Protein AF-A0A087TS13-F1 (afdb_monomer_lite)

Secondary structure (DSSP, 8-state):
--TT-PPPHHHHTGGGEETTEE-HHHHHHHHHHHHHHHHHHHHHHHT-S-HHHHHHHH---HHHHHHHHHHTT---

Structure (mmCIF, N/CA/C/O backbone):
data_AF-A0A087TS13-F1
#
_e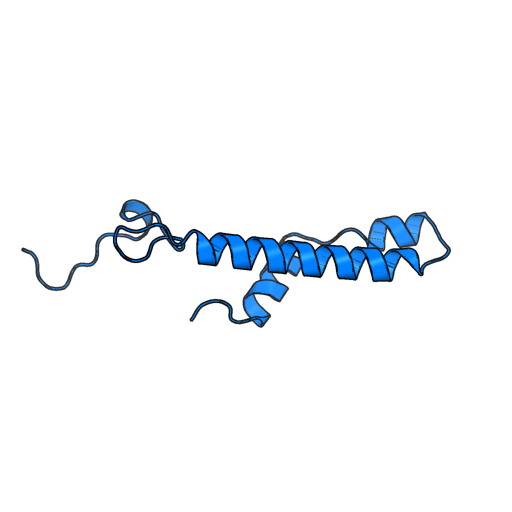ntry.id   AF-A0A087TS13-F1
#
loop_
_atom_site.group_PDB
_atom_site.id
_atom_site.type_symbol
_atom_site.label_atom_id
_atom_site.label_alt_id
_atom_site.label_comp_id
_atom_site.label_asym_id
_atom_site.label_entity_id
_atom_site.label_seq_id
_atom_site.pdbx_PDB_ins_code
_atom_site.Cartn_x
_atom_site.Cartn_y
_atom_site.Cartn_z
_atom_site.occupancy
_atom_site.B_iso_or_equiv
_atom_site.auth_seq_id
_atom_site.auth_comp_id
_atom_site.auth_asym_id
_atom_site.auth_atom_id
_atom_site.pdbx_PDB_model_num
ATOM 1 N N . MET A 1 1 ? -26.391 10.397 28.142 1.00 51.41 1 MET A N 1
ATOM 2 C CA . MET A 1 1 ? -26.202 10.360 26.677 1.00 51.41 1 MET A CA 1
ATOM 3 C C . MET A 1 1 ? -26.017 11.790 26.208 1.00 51.41 1 MET A C 1
ATOM 5 O O . MET A 1 1 ? -26.954 12.569 26.320 1.00 51.41 1 MET A O 1
ATOM 9 N N . LEU A 1 2 ? -24.803 12.166 25.805 1.00 63.78 2 LEU A N 1
ATOM 10 C CA . LEU A 1 2 ? -24.550 13.470 25.193 1.00 63.78 2 LEU A CA 1
ATOM 11 C C . LEU A 1 2 ? -24.865 13.329 23.704 1.00 63.78 2 LEU A C 1
ATOM 13 O O . LEU A 1 2 ? -24.185 12.595 22.995 1.00 63.78 2 LEU A O 1
ATOM 17 N N . PHE A 1 3 ? -25.952 13.949 23.262 1.00 54.72 3 PHE A N 1
ATOM 18 C CA . PHE A 1 3 ? -26.363 13.913 21.863 1.00 54.72 3 PHE A CA 1
ATOM 19 C C . PHE A 1 3 ? -25.391 14.750 21.016 1.00 54.72 3 PHE A C 1
ATOM 21 O O . PHE A 1 3 ? -25.112 15.895 21.363 1.00 54.72 3 PHE A O 1
ATOM 28 N N . GLY A 1 4 ? -24.885 14.178 19.916 1.00 67.69 4 GLY A N 1
ATOM 29 C CA . GLY A 1 4 ? -24.087 14.888 18.905 1.00 67.69 4 GLY A CA 1
ATOM 30 C C . GLY A 1 4 ? -22.562 14.819 19.051 1.00 67.69 4 GLY A C 1
ATOM 31 O O . GLY A 1 4 ? -21.866 15.500 18.306 1.00 67.69 4 GLY A O 1
ATOM 32 N N . LEU A 1 5 ? -22.032 14.021 19.983 1.00 69.56 5 LEU A N 1
ATOM 33 C CA . LEU A 1 5 ? -20.591 13.784 20.108 1.00 69.56 5 LEU A CA 1
ATOM 34 C C . LEU A 1 5 ? -20.255 12.373 19.629 1.00 69.56 5 LEU A C 1
ATOM 36 O O . LEU A 1 5 ? -20.613 11.396 20.288 1.00 69.56 5 LEU A O 1
ATOM 40 N N . GLU A 1 6 ? -19.551 12.274 18.503 1.00 66.50 6 GLU A N 1
ATOM 41 C CA . GLU A 1 6 ? -18.873 11.037 18.129 1.00 66.50 6 GLU A CA 1
ATOM 42 C C . GLU A 1 6 ? -17.550 10.927 18.903 1.00 66.50 6 GLU A C 1
ATOM 44 O O . GLU A 1 6 ? -16.821 11.917 19.041 1.00 66.50 6 GLU A O 1
ATOM 49 N N . PRO A 1 7 ? -17.233 9.749 19.465 1.00 68.75 7 PRO A N 1
ATOM 50 C CA . PRO A 1 7 ? -15.935 9.510 20.081 1.00 68.75 7 PRO A CA 1
ATOM 51 C C . PRO A 1 7 ? -14.816 9.732 19.057 1.00 68.75 7 PRO A C 1
ATOM 53 O O . PRO A 1 7 ? -14.954 9.416 17.880 1.00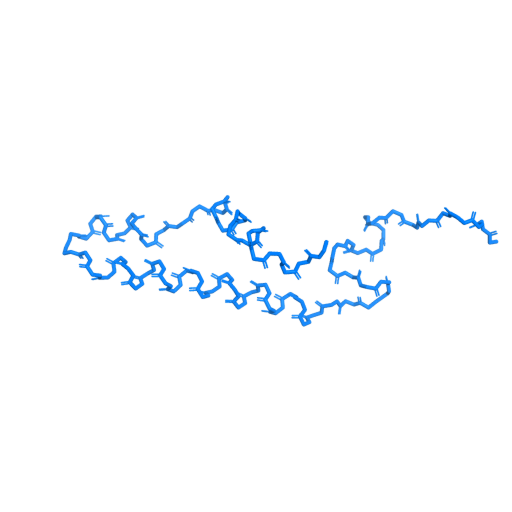 68.75 7 PRO A O 1
ATOM 56 N N . SER A 1 8 ? -13.688 10.278 19.515 1.00 67.25 8 SER A N 1
ATOM 57 C CA . SER A 1 8 ? -12.521 10.505 18.658 1.00 67.25 8 SER A CA 1
ATOM 58 C C . SER A 1 8 ? -12.115 9.222 17.924 1.00 67.25 8 SER A C 1
ATOM 60 O O . SER A 1 8 ? -12.027 8.164 18.547 1.00 67.25 8 SER A O 1
ATOM 62 N N . HIS A 1 9 ? -11.788 9.329 16.631 1.00 65.88 9 HIS A N 1
ATOM 63 C CA . HIS A 1 9 ? -11.334 8.204 15.798 1.00 65.88 9 HIS A CA 1
ATOM 64 C C . HIS A 1 9 ? -10.140 7.448 16.400 1.00 65.88 9 HIS A C 1
ATOM 66 O O . HIS A 1 9 ? -9.991 6.249 16.190 1.00 65.88 9 HIS A O 1
ATOM 72 N N . ALA A 1 10 ? -9.294 8.129 17.181 1.00 62.16 10 ALA A N 1
ATOM 73 C CA . ALA A 1 10 ? -8.175 7.498 17.882 1.00 62.16 10 ALA A CA 1
ATOM 74 C C . ALA A 1 10 ? -8.626 6.522 18.989 1.00 62.16 10 ALA A C 1
ATOM 76 O O . ALA A 1 10 ? -7.867 5.639 19.375 1.00 62.16 10 ALA A O 1
ATOM 77 N N . VAL A 1 11 ? -9.849 6.684 19.502 1.00 64.06 11 VAL A N 1
ATOM 78 C CA . VAL A 1 11 ? -10.440 5.878 20.580 1.00 64.06 11 VAL A CA 1
ATOM 79 C C . VAL A 1 11 ? -11.298 4.736 20.022 1.00 64.06 11 VAL A C 1
ATOM 81 O O . VAL A 1 11 ? -11.394 3.693 20.661 1.00 64.06 11 VAL A O 1
ATOM 84 N N . THR A 1 12 ? -11.883 4.889 18.829 1.00 64.25 12 THR A N 1
ATOM 85 C CA . THR A 1 12 ? -12.730 3.865 18.180 1.00 64.25 12 THR A CA 1
ATOM 86 C C . THR A 1 12 ? -11.978 2.873 17.292 1.00 64.25 12 THR A C 1
ATOM 88 O O . THR A 1 12 ? -12.597 1.967 16.750 1.00 64.25 12 THR A O 1
ATOM 91 N N . GLY A 1 13 ? -10.656 3.006 17.153 1.00 63.66 13 GLY A N 1
ATOM 92 C CA . GLY A 1 13 ? -9.837 2.100 16.335 1.00 63.66 13 GLY A CA 1
ATOM 93 C C . GLY A 1 13 ? -9.461 2.645 14.951 1.00 63.66 13 GLY A C 1
ATOM 94 O O . GLY A 1 13 ? -8.718 1.998 14.215 1.00 63.66 13 GLY A O 1
ATOM 95 N N . GLY A 1 14 ? -9.866 3.872 14.615 1.00 70.62 14 GLY A N 1
ATOM 96 C CA . GLY A 1 14 ? -9.406 4.580 13.419 1.00 70.62 14 GLY A CA 1
ATOM 97 C C . GLY A 1 14 ? -10.159 4.205 12.141 1.00 70.62 14 GLY A C 1
ATOM 98 O O . GLY A 1 14 ? -11.320 3.826 12.185 1.00 70.62 14 GLY A O 1
ATOM 99 N N . VAL A 1 15 ? -9.498 4.376 10.993 1.00 69.31 15 VAL A N 1
ATOM 100 C CA . VAL A 1 15 ? -10.075 4.249 9.634 1.00 69.31 15 VAL A CA 1
ATOM 101 C C . VAL A 1 15 ? -10.459 2.808 9.265 1.00 69.31 15 VAL A C 1
ATOM 103 O O . VAL A 1 15 ? -11.197 2.595 8.316 1.00 69.31 15 VAL A O 1
ATOM 106 N N . PHE A 1 16 ? -9.991 1.813 10.019 1.00 73.50 16 PHE A N 1
ATOM 107 C CA . PHE A 1 16 ? -10.262 0.395 9.748 1.00 73.50 16 PHE A CA 1
ATOM 108 C C . PHE A 1 16 ? -11.468 -0.161 10.512 1.00 73.50 16 PHE A C 1
ATOM 110 O O . PHE A 1 16 ? -11.683 -1.370 10.508 1.00 73.50 16 PHE A O 1
ATOM 117 N N . TYR A 1 17 ? -12.210 0.690 11.219 1.00 75.44 17 TYR A N 1
ATOM 118 C CA . TYR A 1 17 ? -13.346 0.277 12.034 1.00 75.44 17 TYR A CA 1
ATOM 119 C C . TYR A 1 17 ? -14.620 0.980 11.572 1.00 75.44 17 TYR A C 1
ATOM 121 O O . TYR A 1 17 ? -14.673 2.209 11.505 1.00 75.44 17 TYR A O 1
ATOM 129 N N . SER A 1 18 ? -15.661 0.185 11.334 1.00 73.31 18 SER A N 1
ATOM 130 C CA . SER A 1 18 ? -17.033 0.644 11.121 1.00 73.31 18 SER A CA 1
ATOM 131 C C . SER A 1 18 ? -17.787 0.507 12.441 1.00 73.31 18 SER A C 1
ATOM 133 O O . SER A 1 18 ? -18.290 -0.558 12.803 1.00 73.31 18 SER A O 1
ATOM 135 N N . GLY A 1 19 ? -17.806 1.576 13.238 1.00 76.19 19 GLY A N 1
ATOM 136 C CA . GLY A 1 19 ? -18.392 1.542 14.580 1.00 76.19 19 GLY A CA 1
ATOM 137 C C . GLY A 1 19 ? -17.554 0.719 15.567 1.00 76.19 19 GLY A C 1
ATOM 138 O O . GLY A 1 19 ? -16.561 1.220 16.088 1.00 76.19 19 GLY A O 1
ATOM 139 N N . GLN A 1 20 ? -17.982 -0.511 15.874 1.00 69.56 20 GLN A N 1
ATOM 140 C CA . GLN A 1 20 ? -17.260 -1.444 16.761 1.00 69.56 20 GLN A CA 1
ATOM 141 C C . GLN A 1 20 ? -16.637 -2.630 16.012 1.00 69.56 20 GLN A C 1
ATOM 143 O O . GLN A 1 20 ? -15.907 -3.415 16.618 1.00 69.56 20 GLN A O 1
ATOM 148 N N . GLU A 1 21 ? -16.912 -2.767 14.715 1.00 77.88 21 GLU A N 1
ATOM 149 C CA . GLU A 1 21 ? -16.454 -3.898 13.914 1.00 77.88 21 GLU A CA 1
ATOM 150 C C . GLU A 1 21 ? -15.226 -3.506 13.093 1.00 77.88 21 GLU A C 1
ATOM 152 O O . GLU A 1 21 ? -15.176 -2.436 12.486 1.00 77.88 21 GLU A O 1
ATOM 157 N N . PHE A 1 22 ? -14.216 -4.377 13.096 1.00 80.69 22 PHE A N 1
ATOM 158 C CA . PHE A 1 22 ? -13.026 -4.219 12.266 1.00 80.69 22 PHE A CA 1
ATOM 159 C C . PHE A 1 22 ? -13.348 -4.626 10.826 1.00 80.69 22 PHE A C 1
ATOM 161 O O . PHE A 1 22 ? -13.722 -5.775 10.570 1.00 80.69 22 PHE A O 1
ATOM 168 N N . GLU A 1 23 ? -13.156 -3.711 9.880 1.00 84.19 23 GLU A N 1
ATOM 169 C CA . GLU A 1 23 ? -13.342 -3.962 8.450 1.00 84.19 23 GLU A CA 1
ATOM 170 C C . GLU A 1 23 ? -12.149 -4.735 7.872 1.00 84.19 23 GLU A C 1
ATOM 172 O O . GLU A 1 23 ? -11.324 -4.213 7.120 1.00 84.19 23 GLU A O 1
ATOM 177 N N . SER A 1 24 ? -12.050 -6.012 8.238 1.00 85.56 24 SER A N 1
ATOM 178 C CA . SER A 1 24 ? -11.024 -6.922 7.708 1.00 85.56 24 SER A CA 1
ATOM 179 C C . SER A 1 24 ? -11.049 -7.008 6.180 1.00 85.56 24 SER A C 1
ATOM 181 O O . SER A 1 24 ? -9.996 -6.915 5.555 1.00 85.56 24 SER A O 1
ATOM 183 N N . GLU A 1 25 ? -12.238 -7.062 5.574 1.00 86.38 25 GLU A N 1
ATOM 184 C CA . GLU A 1 25 ? -12.401 -7.099 4.115 1.00 86.38 25 GLU A CA 1
ATOM 185 C C . GLU A 1 25 ? -11.799 -5.866 3.427 1.00 86.38 25 GLU A C 1
ATOM 187 O O . GLU A 1 25 ? -11.161 -5.980 2.380 1.00 86.38 25 GLU A O 1
ATOM 192 N N . PHE A 1 26 ? -11.942 -4.680 4.026 1.00 84.81 26 PHE A N 1
ATOM 193 C CA . PHE A 1 26 ? -11.353 -3.455 3.489 1.00 84.81 26 PHE A CA 1
ATOM 194 C C . PHE A 1 26 ? -9.821 -3.501 3.525 1.00 84.81 26 PHE A C 1
ATOM 196 O O . PHE A 1 26 ? -9.156 -3.123 2.556 1.00 84.81 26 PHE A O 1
ATOM 203 N N . VAL A 1 27 ? -9.247 -4.003 4.622 1.00 86.44 27 VAL A N 1
ATOM 204 C CA . VAL A 1 27 ? -7.793 -4.177 4.754 1.00 86.44 27 VAL A CA 1
ATOM 205 C C . VAL A 1 27 ? -7.267 -5.207 3.754 1.00 86.44 27 VAL A C 1
ATOM 207 O O . VAL A 1 27 ? -6.220 -4.974 3.143 1.00 86.44 27 VAL A O 1
ATOM 210 N N . ASP A 1 28 ? -8.005 -6.291 3.525 1.00 89.81 28 ASP A N 1
ATOM 211 C CA . ASP A 1 28 ? -7.648 -7.311 2.536 1.00 89.81 28 ASP A CA 1
ATOM 212 C C . ASP A 1 28 ? -7.660 -6.739 1.110 1.00 89.81 28 ASP A C 1
ATOM 214 O O . ASP A 1 28 ? -6.703 -6.934 0.355 1.00 89.81 28 ASP A O 1
ATOM 218 N N . VAL A 1 29 ? -8.682 -5.950 0.754 1.00 89.56 29 VAL A N 1
ATOM 219 C CA . VAL A 1 29 ? -8.750 -5.257 -0.545 1.00 89.56 29 VAL A CA 1
ATOM 220 C C . VAL A 1 29 ? -7.594 -4.265 -0.706 1.00 89.56 29 VAL A C 1
ATOM 222 O O . VAL A 1 29 ? -6.965 -4.227 -1.766 1.00 89.56 29 VAL A O 1
ATOM 225 N N . LEU A 1 30 ? -7.265 -3.485 0.330 1.00 89.00 30 LEU A N 1
ATOM 226 C CA . LEU A 1 30 ? -6.106 -2.584 0.304 1.00 89.00 30 LEU A CA 1
ATOM 227 C C . LEU A 1 30 ? -4.795 -3.348 0.081 1.00 89.00 30 LEU A C 1
ATOM 229 O O . LEU A 1 30 ? -3.957 -2.916 -0.720 1.00 89.00 30 LEU A O 1
ATOM 233 N N . GLY A 1 31 ? -4.625 -4.479 0.767 1.00 91.00 31 GLY A N 1
ATOM 234 C CA . GLY A 1 31 ? -3.472 -5.362 0.613 1.00 91.00 31 GLY A CA 1
ATOM 235 C C . GLY A 1 31 ? -3.337 -5.892 -0.814 1.00 91.00 31 GLY A C 1
ATOM 236 O O . GLY A 1 31 ? -2.261 -5.772 -1.411 1.00 91.00 31 GLY A O 1
ATOM 237 N N . ASP A 1 32 ? -4.429 -6.397 -1.391 1.00 92.31 32 ASP A N 1
ATOM 238 C CA . ASP A 1 32 ? -4.456 -6.902 -2.768 1.00 92.31 32 ASP A CA 1
ATOM 239 C C . ASP A 1 32 ? -4.124 -5.802 -3.789 1.00 92.31 32 ASP A C 1
ATOM 241 O O . ASP A 1 32 ? -3.295 -6.000 -4.681 1.00 92.31 32 ASP A O 1
ATOM 245 N N . GLN A 1 33 ? -4.667 -4.591 -3.613 1.00 91.12 33 GLN A N 1
ATOM 246 C CA . GLN A 1 33 ? -4.348 -3.463 -4.494 1.00 91.12 33 GLN A CA 1
ATOM 247 C C . GLN A 1 33 ? -2.874 -3.053 -4.423 1.00 91.12 33 GLN A C 1
ATOM 249 O O . GLN A 1 33 ? -2.264 -2.778 -5.463 1.00 91.12 33 GLN A O 1
ATOM 254 N N . CYS A 1 34 ? -2.281 -3.046 -3.225 1.00 92.62 34 CYS A N 1
ATOM 255 C CA . CYS A 1 34 ? -0.851 -2.780 -3.061 1.00 92.62 34 CYS A CA 1
ATOM 256 C C . CYS A 1 34 ? -0.007 -3.860 -3.743 1.00 92.62 34 CYS A C 1
ATOM 258 O O . CYS A 1 34 ? 0.949 -3.546 -4.457 1.00 92.62 34 CYS A O 1
ATOM 260 N N . TYR A 1 35 ? -0.370 -5.129 -3.549 1.00 93.81 35 TYR A N 1
ATOM 261 C CA . TYR A 1 35 ? 0.324 -6.257 -4.159 1.00 93.81 35 TYR A CA 1
ATOM 262 C C . TYR A 1 35 ? 0.264 -6.196 -5.687 1.00 93.81 35 TYR A C 1
ATOM 264 O O . TYR A 1 35 ? 1.296 -6.317 -6.352 1.00 93.81 35 TYR A O 1
ATOM 272 N N . ARG A 1 36 ? -0.921 -5.931 -6.246 1.00 93.38 36 ARG A N 1
ATOM 273 C CA . ARG A 1 36 ? -1.138 -5.811 -7.689 1.00 93.38 36 ARG A CA 1
ATOM 274 C C . ARG A 1 36 ? -0.285 -4.705 -8.306 1.00 93.38 36 ARG A C 1
ATOM 276 O O . ARG A 1 36 ? 0.389 -4.949 -9.304 1.00 93.38 36 ARG A O 1
ATOM 283 N N . TYR A 1 37 ? -0.243 -3.531 -7.675 1.00 91.94 37 TYR A N 1
ATOM 284 C CA . TYR A 1 37 ? 0.596 -2.415 -8.121 1.00 91.94 37 TYR A CA 1
ATOM 285 C C . TYR A 1 37 ? 2.092 -2.771 -8.137 1.00 91.94 37 TYR A C 1
ATOM 287 O O . TYR A 1 37 ? 2.809 -2.465 -9.092 1.00 91.94 37 TYR A O 1
ATOM 295 N N . LEU A 1 38 ? 2.577 -3.460 -7.099 1.00 92.12 38 LEU A N 1
ATOM 296 C CA . LEU A 1 38 ? 3.977 -3.886 -7.020 1.00 92.12 38 LEU A CA 1
ATOM 297 C C . LEU A 1 38 ? 4.315 -4.990 -8.032 1.00 92.12 38 LEU A C 1
ATOM 299 O O . LEU A 1 38 ? 5.397 -4.971 -8.619 1.00 92.12 38 LEU A O 1
ATOM 303 N N . MET A 1 39 ? 3.400 -5.933 -8.269 1.00 92.88 39 MET A N 1
ATOM 304 C CA . MET A 1 39 ? 3.549 -6.950 -9.315 1.00 92.88 39 MET A CA 1
ATOM 305 C C . MET A 1 39 ? 3.632 -6.322 -10.706 1.00 92.88 39 MET A C 1
ATOM 307 O O . MET A 1 39 ? 4.492 -6.718 -11.492 1.00 92.88 39 MET A O 1
ATOM 311 N N . GLU A 1 40 ? 2.795 -5.327 -11.001 1.00 91.25 40 GLU A N 1
ATOM 312 C CA . GLU A 1 40 ? 2.832 -4.603 -12.275 1.00 91.25 40 GLU A CA 1
ATOM 313 C C . GLU A 1 40 ? 4.163 -3.860 -12.454 1.00 91.25 40 GLU A C 1
ATOM 315 O O . GLU A 1 40 ? 4.815 -3.989 -13.493 1.00 91.25 40 GLU A O 1
ATOM 320 N N . ALA A 1 41 ? 4.628 -3.162 -11.412 1.00 89.38 41 ALA A N 1
ATOM 321 C CA . ALA A 1 41 ? 5.927 -2.492 -11.419 1.00 89.38 41 ALA A CA 1
ATOM 322 C C . ALA A 1 41 ? 7.089 -3.473 -11.653 1.00 89.38 41 ALA A C 1
ATOM 324 O O . ALA A 1 41 ? 8.002 -3.184 -12.430 1.00 89.38 41 ALA A O 1
ATOM 325 N N . LYS A 1 42 ? 7.040 -4.653 -11.026 1.00 89.88 42 LYS A N 1
ATOM 326 C CA . LYS A 1 42 ? 8.024 -5.718 -11.237 1.00 89.88 42 LYS A CA 1
ATOM 327 C C . LYS A 1 42 ? 7.974 -6.265 -12.666 1.00 89.88 42 LYS A C 1
ATOM 329 O O . LYS A 1 42 ? 9.021 -6.388 -13.295 1.00 89.88 42 LYS A O 1
ATOM 334 N N . GLY A 1 43 ? 6.782 -6.547 -13.190 1.00 89.19 43 GLY A N 1
ATOM 335 C CA . GLY A 1 43 ? 6.607 -7.031 -14.561 1.00 89.19 43 GLY A CA 1
ATOM 336 C C . 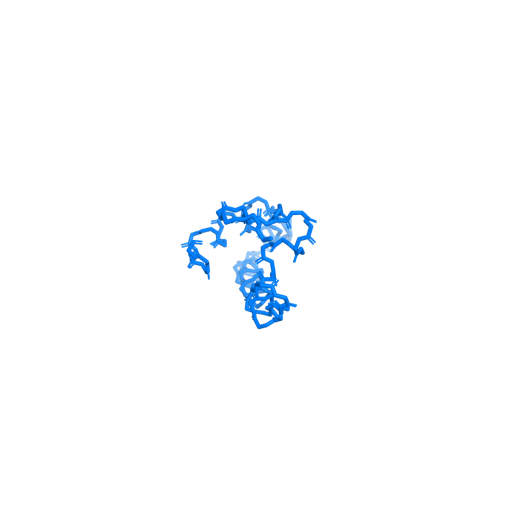GLY A 1 43 ? 7.119 -6.030 -15.598 1.00 89.19 43 GLY A C 1
ATOM 337 O O . GLY A 1 43 ? 7.801 -6.414 -16.544 1.00 89.19 43 GLY A O 1
ATOM 338 N N . ALA A 1 44 ? 6.873 -4.734 -15.387 1.00 87.88 44 ALA A N 1
ATOM 339 C CA . ALA A 1 44 ? 7.435 -3.676 -16.221 1.00 87.88 44 ALA A CA 1
ATOM 340 C C . ALA A 1 44 ? 8.972 -3.644 -16.147 1.00 87.88 44 ALA A C 1
ATOM 342 O O . ALA A 1 44 ? 9.630 -3.492 -17.176 1.00 87.88 44 ALA A O 1
ATOM 343 N N . ALA A 1 45 ? 9.542 -3.832 -14.954 1.00 87.75 45 ALA A N 1
ATOM 344 C CA . ALA A 1 45 ? 10.984 -3.838 -14.738 1.00 87.75 45 ALA A CA 1
ATOM 345 C C . ALA A 1 45 ? 11.695 -5.042 -15.382 1.00 87.75 45 ALA A C 1
ATOM 347 O O . ALA A 1 45 ? 12.795 -4.882 -15.912 1.00 87.75 45 ALA A O 1
ATOM 348 N N . ASP A 1 46 ? 11.080 -6.227 -15.380 1.00 86.94 46 ASP A N 1
ATOM 349 C CA . ASP A 1 46 ? 11.665 -7.442 -15.968 1.00 86.94 46 ASP A CA 1
ATOM 350 C C . ASP A 1 46 ? 11.893 -7.321 -17.486 1.00 86.94 46 ASP A C 1
ATOM 352 O O . ASP A 1 46 ? 12.796 -7.964 -18.026 1.00 86.94 46 ASP A O 1
ATOM 356 N N . ASN A 1 47 ? 11.156 -6.431 -18.160 1.00 83.69 47 ASN A N 1
ATOM 357 C CA . ASN A 1 47 ? 11.356 -6.117 -19.576 1.00 83.69 47 ASN A CA 1
ATOM 358 C C . ASN A 1 47 ? 12.609 -5.265 -19.848 1.00 83.69 47 ASN A C 1
ATOM 360 O O . ASN A 1 47 ? 12.998 -5.115 -21.008 1.00 83.69 47 ASN A O 1
ATOM 364 N N . LEU A 1 48 ? 13.253 -4.699 -18.818 1.00 85.12 48 LEU A N 1
ATOM 365 C CA . LEU A 1 48 ? 14.491 -3.945 -18.999 1.00 85.12 48 LEU A CA 1
ATOM 366 C C . LEU A 1 48 ? 15.706 -4.888 -19.076 1.00 85.12 48 LEU A C 1
ATOM 368 O O . LEU A 1 48 ? 15.873 -5.760 -18.212 1.00 85.12 48 LEU A O 1
ATOM 372 N N . PRO A 1 49 ? 16.596 -4.695 -20.068 1.00 80.69 49 PRO A N 1
ATOM 373 C CA . PRO A 1 49 ? 17.791 -5.519 -20.236 1.00 80.69 49 PRO A CA 1
ATOM 374 C C . PRO A 1 49 ? 18.859 -5.230 -19.172 1.00 80.69 49 PRO A C 1
ATOM 376 O O . PRO A 1 49 ? 19.595 -6.136 -18.784 1.00 80.69 49 PRO A O 1
ATOM 379 N N . ASP A 1 50 ? 18.923 -3.996 -18.662 1.00 88.44 50 ASP A N 1
ATOM 380 C CA . ASP A 1 50 ? 19.953 -3.576 -17.714 1.00 88.44 50 ASP A CA 1
ATOM 381 C C . ASP A 1 50 ? 19.582 -3.921 -16.261 1.00 88.44 50 ASP A C 1
ATOM 383 O O . ASP A 1 50 ? 18.542 -3.476 -15.765 1.00 88.44 50 ASP A O 1
ATOM 387 N N . PRO A 1 51 ? 20.442 -4.639 -15.516 1.00 85.00 51 PRO A N 1
ATOM 388 C CA . PRO A 1 51 ? 20.133 -5.091 -14.158 1.00 85.00 51 PRO A CA 1
ATOM 389 C C . PRO A 1 51 ? 20.003 -3.940 -13.149 1.00 85.00 51 PRO A C 1
ATOM 391 O O . PRO A 1 51 ? 19.199 -4.020 -12.220 1.00 85.00 51 PRO A O 1
ATOM 394 N N . ILE A 1 52 ? 20.753 -2.848 -13.340 1.00 86.81 52 ILE A N 1
ATOM 395 C CA . ILE A 1 52 ? 20.672 -1.658 -12.478 1.00 86.81 52 ILE A CA 1
ATOM 396 C C . ILE A 1 52 ? 19.328 -0.951 -12.689 1.00 86.81 52 ILE A C 1
ATOM 398 O O . ILE A 1 52 ? 18.625 -0.662 -11.721 1.00 86.81 52 ILE A O 1
ATOM 402 N N . SER A 1 53 ? 18.948 -0.737 -13.950 1.00 83.81 53 SER A N 1
ATOM 403 C CA . SER A 1 53 ? 17.679 -0.105 -14.328 1.00 83.81 53 SER A CA 1
ATOM 404 C C . SER A 1 53 ? 16.469 -0.967 -13.959 1.00 83.81 53 SER A C 1
ATOM 406 O O . SER A 1 53 ? 15.428 -0.441 -13.578 1.00 83.81 53 SER A O 1
ATOM 408 N N . ARG A 1 54 ? 16.604 -2.297 -14.009 1.00 87.75 54 ARG A N 1
ATOM 409 C CA . ARG A 1 54 ? 15.583 -3.239 -13.535 1.00 87.75 54 ARG A CA 1
ATOM 410 C C . ARG A 1 54 ? 15.350 -3.107 -12.033 1.00 87.75 54 ARG A C 1
ATOM 412 O O . ARG A 1 54 ? 14.208 -2.999 -11.595 1.00 87.75 54 ARG A O 1
ATOM 419 N N . SER A 1 55 ? 16.422 -3.085 -11.244 1.00 82.88 55 SER A N 1
ATOM 420 C CA . SER A 1 55 ? 16.313 -2.953 -9.788 1.00 82.88 55 SER A CA 1
ATOM 421 C C . SER A 1 55 ? 15.638 -1.634 -9.403 1.00 82.88 55 SER A C 1
ATOM 423 O O . SER A 1 55 ? 14.657 -1.635 -8.657 1.00 82.88 55 SER A O 1
ATOM 425 N N . SER A 1 56 ? 16.074 -0.518 -9.995 1.00 84.38 56 SER A N 1
ATOM 426 C CA . SER A 1 56 ? 15.483 0.793 -9.716 1.00 84.38 56 SER A CA 1
ATOM 427 C C . SER A 1 56 ? 14.025 0.911 -10.172 1.00 84.38 56 SER A C 1
ATOM 429 O O . SER A 1 56 ? 13.229 1.516 -9.461 1.00 84.38 56 SER A O 1
ATOM 431 N N . ALA A 1 57 ? 13.647 0.306 -11.303 1.00 83.94 57 ALA A N 1
ATOM 432 C CA . ALA A 1 57 ? 12.269 0.321 -11.798 1.00 83.94 57 ALA A CA 1
ATOM 433 C C . ALA A 1 57 ? 11.314 -0.560 -10.973 1.00 83.94 57 ALA A C 1
ATOM 435 O O . ALA A 1 57 ? 10.131 -0.232 -10.846 1.00 83.94 57 ALA A O 1
ATOM 436 N N . SER A 1 58 ? 11.823 -1.661 -10.408 1.00 86.00 58 SER A N 1
ATOM 437 C CA . SER A 1 58 ? 11.036 -2.591 -9.586 1.00 86.00 58 SER A CA 1
ATOM 438 C C . SER A 1 58 ? 10.663 -2.023 -8.213 1.00 86.00 58 SER A C 1
ATOM 440 O O . SER A 1 58 ? 9.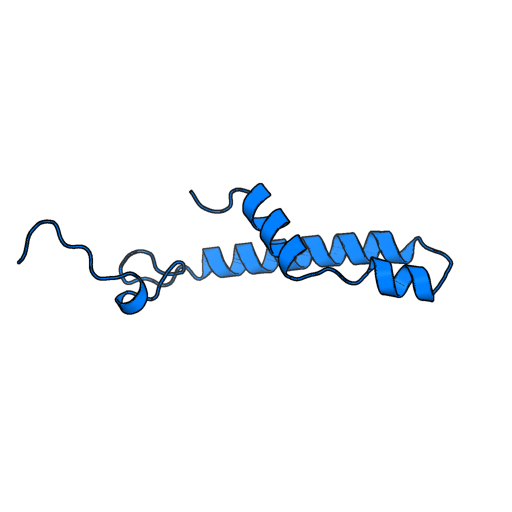669 -2.433 -7.614 1.00 86.00 58 SER A O 1
ATOM 442 N N . LEU A 1 59 ? 11.444 -1.063 -7.713 1.00 87.38 59 LEU A N 1
ATOM 443 C CA . LEU A 1 59 ? 11.232 -0.428 -6.420 1.00 87.38 59 LEU A CA 1
ATOM 444 C C . LEU A 1 59 ? 10.289 0.770 -6.564 1.00 87.38 59 LEU A C 1
ATOM 446 O O . LEU A 1 59 ? 10.433 1.601 -7.460 1.00 87.38 59 LEU A O 1
ATOM 450 N N . LYS A 1 60 ? 9.326 0.882 -5.648 1.00 91.25 60 LYS A N 1
ATOM 451 C CA . LYS A 1 60 ? 8.382 2.004 -5.580 1.00 91.25 60 LYS A CA 1
ATOM 452 C C . LYS A 1 60 ? 8.415 2.640 -4.201 1.00 91.25 60 LYS A C 1
ATOM 454 O O . LYS A 1 60 ? 8.585 1.950 -3.197 1.00 91.25 60 LYS A O 1
ATOM 459 N N . SER A 1 61 ? 8.256 3.961 -4.156 1.00 92.81 61 SER A N 1
ATOM 460 C CA . SER A 1 61 ? 8.173 4.684 -2.892 1.00 92.81 61 SER A CA 1
ATOM 461 C C . SER A 1 61 ? 6.822 4.437 -2.228 1.00 92.81 61 SER A C 1
ATOM 463 O O . SER A 1 61 ? 5.795 4.340 -2.902 1.00 92.81 61 SER A O 1
ATOM 465 N N . SER A 1 62 ? 6.795 4.422 -0.895 1.00 88.88 62 SER A N 1
ATOM 466 C CA . SER A 1 62 ? 5.544 4.354 -0.128 1.00 88.88 62 SER A CA 1
ATOM 467 C C . SER A 1 62 ? 4.593 5.503 -0.476 1.00 88.88 62 SER A C 1
ATOM 469 O O . SER A 1 62 ? 3.377 5.324 -0.490 1.00 88.88 62 SER A O 1
ATOM 471 N N . LYS A 1 63 ? 5.141 6.674 -0.823 1.00 91.50 63 LYS A N 1
ATOM 472 C CA . LYS A 1 63 ? 4.357 7.838 -1.246 1.00 91.50 63 LYS A CA 1
ATOM 473 C C . LYS A 1 63 ? 3.655 7.610 -2.585 1.00 91.50 63 LYS A C 1
ATOM 475 O O . LYS A 1 63 ? 2.513 8.027 -2.739 1.00 91.50 63 LYS A O 1
ATOM 480 N N . ASP A 1 64 ? 4.303 6.915 -3.518 1.00 90.94 64 ASP A N 1
ATOM 481 C CA . ASP A 1 64 ? 3.717 6.600 -4.825 1.00 90.94 64 ASP A CA 1
ATOM 482 C C . ASP A 1 64 ? 2.580 5.590 -4.680 1.00 90.94 64 ASP A C 1
ATOM 484 O O . ASP A 1 64 ? 1.526 5.760 -5.287 1.00 90.94 64 ASP A O 1
ATOM 488 N N . ILE A 1 65 ? 2.765 4.588 -3.814 1.00 90.50 65 ILE A N 1
ATOM 489 C CA . ILE A 1 65 ? 1.721 3.613 -3.476 1.00 90.50 65 ILE A CA 1
ATOM 490 C C . ILE A 1 65 ? 0.528 4.332 -2.834 1.00 90.50 65 ILE A C 1
ATOM 492 O O . ILE A 1 65 ? -0.608 4.112 -3.236 1.00 90.50 65 ILE A O 1
ATOM 496 N N . CYS A 1 66 ? 0.771 5.251 -1.897 1.00 87.81 66 CYS A N 1
ATOM 497 C CA . CYS A 1 66 ? -0.290 6.037 -1.266 1.00 87.81 66 CYS A CA 1
ATOM 498 C C . CYS A 1 66 ? -1.053 6.906 -2.283 1.00 87.81 66 CYS A C 1
ATOM 500 O O . CYS A 1 66 ? -2.280 6.931 -2.281 1.00 87.81 66 CYS A O 1
ATOM 502 N N . ASN A 1 67 ? -0.349 7.563 -3.210 1.00 90.56 67 ASN A N 1
ATOM 503 C CA . ASN A 1 67 ? -0.981 8.336 -4.284 1.00 90.56 67 ASN A CA 1
ATOM 504 C C . ASN A 1 67 ? -1.829 7.452 -5.212 1.00 90.56 67 ASN A C 1
ATOM 50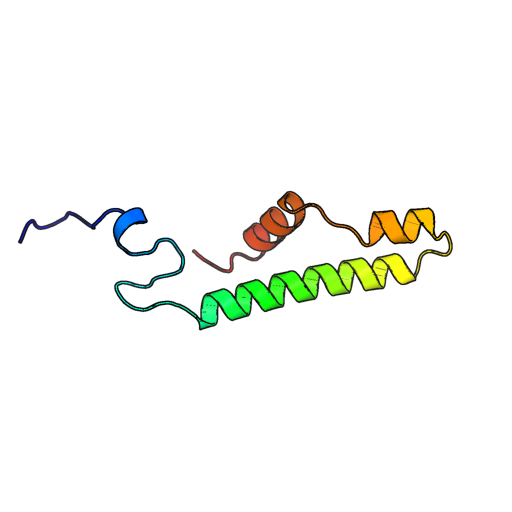6 O O . ASN A 1 67 ? -2.928 7.850 -5.593 1.00 90.56 67 ASN A O 1
ATOM 510 N N . TYR A 1 68 ? -1.338 6.258 -5.550 1.00 90.06 68 TYR A N 1
ATOM 511 C CA . TYR A 1 68 ? -2.076 5.272 -6.339 1.00 90.06 68 TYR A CA 1
ATOM 512 C C . TYR A 1 68 ? -3.357 4.817 -5.625 1.00 90.06 68 TYR A C 1
ATOM 514 O O . TYR A 1 68 ? -4.434 4.837 -6.219 1.00 90.06 68 TYR A O 1
ATOM 522 N N . LEU A 1 69 ? -3.263 4.495 -4.331 1.00 88.12 69 LEU A N 1
ATOM 523 C CA . LEU A 1 69 ? -4.416 4.119 -3.509 1.00 88.12 69 LEU A CA 1
ATOM 524 C C . LEU A 1 69 ? -5.444 5.253 -3.399 1.00 88.12 69 LEU A C 1
ATOM 526 O O . LEU A 1 69 ? -6.641 5.008 -3.532 1.00 88.12 69 LEU A O 1
ATOM 530 N N . ASN A 1 70 ? -4.990 6.498 -3.231 1.00 87.06 70 ASN A N 1
ATOM 531 C CA . ASN A 1 70 ? -5.873 7.668 -3.210 1.00 87.06 70 ASN A CA 1
ATOM 532 C C . ASN A 1 70 ? -6.580 7.883 -4.560 1.00 87.06 70 ASN A C 1
ATOM 534 O O . ASN A 1 70 ? -7.742 8.282 -4.590 1.00 87.06 70 ASN A O 1
ATOM 538 N N . GLY A 1 71 ? -5.904 7.593 -5.678 1.00 84.81 71 GLY A N 1
ATOM 539 C CA . GLY A 1 71 ? -6.487 7.671 -7.020 1.00 84.81 71 GLY A CA 1
ATOM 540 C C . GLY A 1 71 ? -7.551 6.605 -7.300 1.00 84.81 71 GLY A C 1
ATOM 541 O O . GLY A 1 71 ? -8.460 6.850 -8.088 1.00 84.81 71 GLY A O 1
ATOM 542 N N . LEU A 1 72 ? -7.474 5.450 -6.634 1.00 82.38 72 LEU A N 1
ATOM 543 C CA . LEU A 1 72 ? -8.459 4.370 -6.752 1.00 82.38 72 LEU A CA 1
ATOM 544 C C . LEU A 1 72 ? -9.779 4.659 -6.018 1.00 82.38 72 LEU A C 1
ATOM 546 O O . LEU A 1 72 ? -10.742 3.934 -6.247 1.00 82.38 72 LEU A O 1
ATOM 550 N N . GLN A 1 73 ? -9.835 5.687 -5.156 1.00 73.38 73 GLN A N 1
ATOM 551 C CA . GLN A 1 73 ? -11.017 6.043 -4.351 1.00 73.38 73 GLN A CA 1
ATOM 552 C C . GLN A 1 73 ? -11.673 4.828 -3.663 1.00 73.38 73 GLN A C 1
ATOM 554 O O . GLN A 1 73 ? -12.888 4.651 -3.694 1.00 73.38 73 GLN A O 1
ATOM 559 N N . ILE A 1 74 ? -10.854 3.971 -3.042 1.00 67.38 74 ILE A N 1
ATOM 560 C CA . 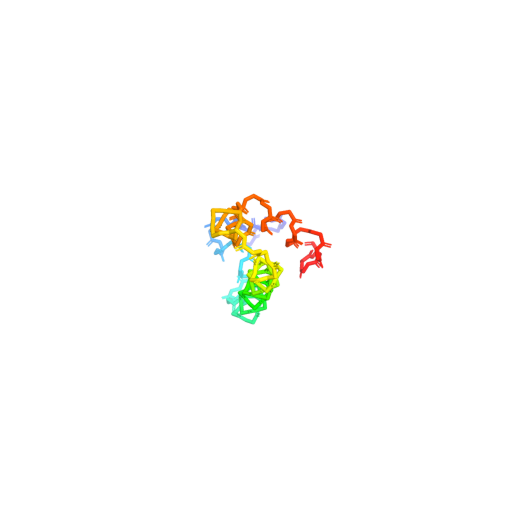ILE A 1 74 ? -11.309 2.739 -2.363 1.00 67.38 74 ILE A CA 1
ATOM 561 C C . ILE A 1 74 ? -12.168 3.076 -1.123 1.00 67.38 74 ILE A C 1
ATOM 563 O O . ILE A 1 74 ? -12.965 2.259 -0.678 1.00 67.38 74 ILE A O 1
ATOM 567 N N . SER A 1 75 ? -12.062 4.304 -0.606 1.00 57.84 75 SER A N 1
ATOM 568 C CA . SER A 1 75 ? -12.929 4.875 0.429 1.00 57.84 75 SER A CA 1
ATOM 569 C C . SER A 1 75 ? -13.480 6.227 -0.031 1.00 57.84 75 SER A C 1
ATOM 571 O O . SER A 1 75 ? -12.790 6.959 -0.747 1.00 57.84 75 SER A O 1
ATOM 573 N N . LYS A 1 76 ? -14.705 6.556 0.403 1.00 51.38 76 LYS A N 1
ATOM 574 C CA . LYS A 1 76 ? -15.235 7.930 0.383 1.00 51.38 76 LYS A CA 1
ATOM 575 C C . LYS A 1 76 ? -14.493 8.826 1.368 1.00 51.38 76 LYS A C 1
ATOM 577 O O . LYS A 1 76 ? -13.985 8.280 2.374 1.00 51.38 76 LYS A O 1
#

pLDDT: mean 81.03, std 11.19, range [51.38, 93.81]

Foldseek 3Di:
DDPPDDPDCVVQVHPQDDRNDGVPVLVVVLVVLLVVVLVVQLVVLVPDPDPVSSVVSSDDDPVVSVVVVVVVCSDD

Organism: Stegodyphus mimosarum (NCBI:txid407821)

Sequence (76 aa):
MLFGLEPSHAVTGGVFYSGQEFESEFVDVLGDQCYRYLMEAKGAADNLPDPISRSSASLKSSKDICNYLNGLQISK

InterPro domains:
  IPR007832 RNA polymerase Rpc34 [PF05158] (1-63)
  IPR016049 RNA polymerase Rpc34-like [PTHR12780] (1-75)

Radius of gyration: 18.35 Å; chains: 1; bounding box: 47×22×47 Å